Protein AF-A0A534BBX5-F1 (afdb_monomer_lite)

Structure (mmCIF, N/CA/C/O backbone):
data_AF-A0A534BBX5-F1
#
_entry.id   AF-A0A534BBX5-F1
#
loop_
_atom_site.group_PDB
_atom_site.id
_atom_site.type_symbol
_atom_site.label_atom_id
_atom_site.label_alt_id
_atom_site.label_comp_id
_atom_site.label_asym_id
_atom_site.label_entity_id
_ato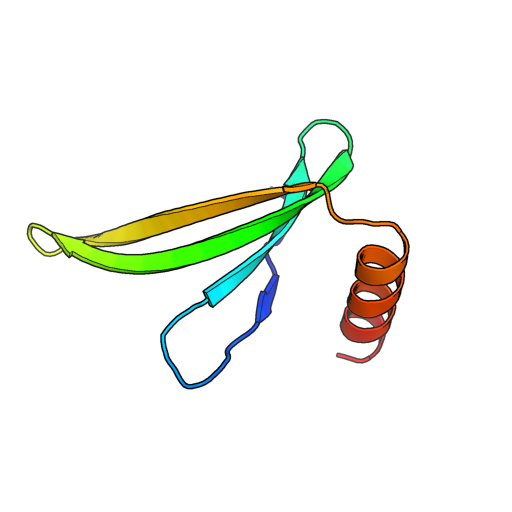m_site.label_seq_id
_atom_site.pdbx_PDB_ins_code
_atom_site.Cartn_x
_atom_site.Cartn_y
_atom_site.Cartn_z
_atom_site.occupancy
_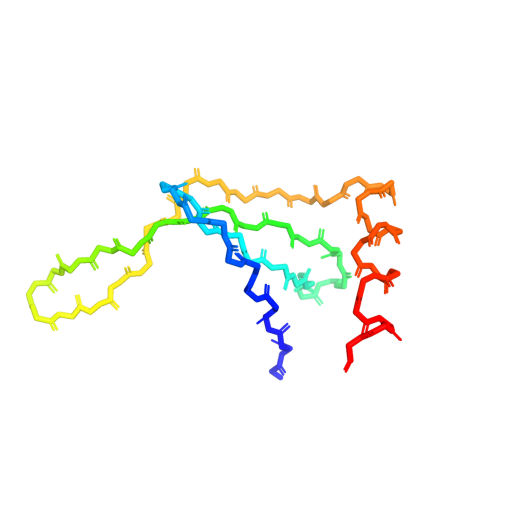atom_site.B_iso_or_equiv
_atom_site.auth_seq_id
_atom_site.auth_comp_id
_atom_site.auth_asym_id
_atom_site.auth_atom_id
_atom_site.pdbx_PDB_model_num
ATOM 1 N N . MET A 1 1 ? -9.878 -12.460 -11.984 1.00 38.47 1 MET A N 1
ATOM 2 C CA . MET A 1 1 ? -9.723 -11.997 -10.588 1.00 38.47 1 MET A CA 1
ATOM 3 C C . MET A 1 1 ? -8.222 -11.870 -10.349 1.00 38.47 1 MET A C 1
ATOM 5 O O . MET A 1 1 ? -7.559 -12.894 -10.328 1.00 38.47 1 MET A O 1
ATOM 9 N N . GLN A 1 2 ? -7.651 -10.661 -10.375 1.00 43.09 2 GLN A N 1
ATOM 10 C CA . GLN A 1 2 ? -6.193 -10.484 -10.252 1.00 43.09 2 GLN A CA 1
ATOM 11 C C . GLN A 1 2 ? -5.793 -10.482 -8.771 1.00 43.09 2 GLN A C 1
ATOM 13 O O . GLN A 1 2 ? -6.454 -9.842 -7.953 1.00 43.09 2 GLN A O 1
ATOM 18 N N . SER A 1 3 ? -4.758 -11.252 -8.440 1.00 46.47 3 SER A N 1
ATOM 19 C CA . SER A 1 3 ? -4.217 -11.432 -7.093 1.00 46.47 3 SER A CA 1
ATOM 20 C C . SER A 1 3 ? -3.698 -10.108 -6.522 1.00 46.47 3 SER A C 1
ATOM 22 O O . SER A 1 3 ? -3.025 -9.339 -7.205 1.00 46.47 3 SER A O 1
ATOM 24 N N . VAL A 1 4 ? -4.034 -9.832 -5.260 1.00 56.38 4 VAL A N 1
ATOM 25 C CA . VAL A 1 4 ? -3.531 -8.678 -4.504 1.00 56.38 4 VAL A CA 1
ATOM 26 C C . VAL A 1 4 ? -2.453 -9.182 -3.555 1.00 56.38 4 VAL A C 1
ATOM 28 O O . VAL A 1 4 ? -2.764 -9.924 -2.625 1.00 56.38 4 VAL A O 1
ATOM 31 N N . ASN A 1 5 ? -1.208 -8.756 -3.760 1.00 59.94 5 ASN A 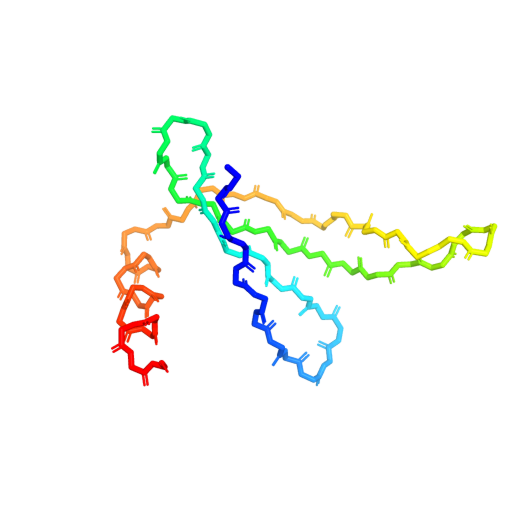N 1
ATOM 32 C CA . ASN A 1 5 ? -0.123 -9.057 -2.827 1.00 59.94 5 ASN A CA 1
ATOM 33 C C . ASN A 1 5 ? -0.159 -8.052 -1.666 1.00 59.94 5 ASN A C 1
ATOM 35 O O . ASN A 1 5 ? -0.117 -6.834 -1.873 1.00 59.94 5 ASN A O 1
ATOM 39 N N . LEU A 1 6 ? -0.300 -8.570 -0.442 1.00 57.38 6 LEU A N 1
ATOM 40 C CA . LEU A 1 6 ? -0.402 -7.796 0.795 1.00 57.38 6 LEU A CA 1
ATOM 41 C C . LEU A 1 6 ? 0.941 -7.818 1.529 1.00 57.38 6 LEU A C 1
ATOM 43 O O . LEU A 1 6 ? 1.242 -8.762 2.252 1.00 57.38 6 LEU A O 1
ATOM 47 N N . GLY A 1 7 ? 1.733 -6.756 1.382 1.00 55.78 7 GLY A N 1
ATOM 48 C CA . GLY A 1 7 ? 2.960 -6.590 2.165 1.00 55.78 7 GLY A CA 1
ATOM 49 C C . GLY A 1 7 ? 2.637 -6.214 3.616 1.00 55.78 7 GLY A C 1
ATOM 50 O O . GLY A 1 7 ? 1.926 -5.230 3.857 1.00 55.78 7 GLY A O 1
ATOM 51 N N . ASN A 1 8 ? 3.150 -6.975 4.587 1.00 49.50 8 ASN A N 1
ATOM 52 C CA . ASN A 1 8 ? 2.904 -6.752 6.0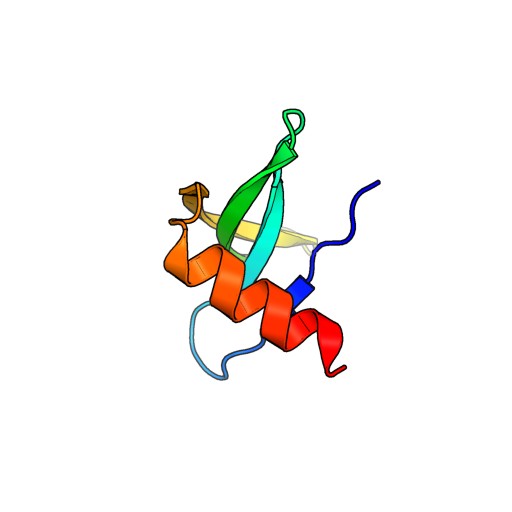13 1.00 49.50 8 ASN A CA 1
ATOM 53 C C . ASN A 1 8 ? 4.054 -5.943 6.636 1.00 49.50 8 ASN A C 1
ATOM 55 O O . ASN A 1 8 ? 5.164 -6.447 6.761 1.00 49.50 8 ASN A O 1
ATOM 59 N N . ASN A 1 9 ? 3.799 -4.691 7.029 1.00 46.75 9 ASN A N 1
ATOM 60 C CA . ASN A 1 9 ? 4.726 -3.902 7.845 1.00 46.75 9 ASN A CA 1
ATOM 61 C C . ASN A 1 9 ? 4.116 -3.758 9.244 1.00 46.75 9 ASN A C 1
ATOM 63 O O . ASN A 1 9 ? 2.983 -3.284 9.382 1.00 46.75 9 ASN A O 1
ATOM 67 N N . ALA A 1 10 ? 4.838 -4.214 10.268 1.00 46.97 10 ALA A N 1
ATOM 68 C CA . ALA A 1 10 ? 4.400 -4.242 11.661 1.00 46.97 10 ALA A CA 1
ATOM 69 C C . ALA A 1 10 ? 4.318 -2.816 12.240 1.00 46.97 10 ALA A C 1
ATOM 71 O O . ALA A 1 10 ? 5.235 -2.334 12.892 1.00 46.97 10 ALA A O 1
ATOM 72 N N . GLY A 1 11 ? 3.217 -2.120 11.949 1.00 51.47 11 GLY A N 1
ATOM 73 C CA . GLY A 1 11 ? 2.916 -0.786 12.469 1.00 51.47 11 GLY A CA 1
ATOM 74 C C . GLY A 1 11 ? 2.128 0.074 11.476 1.00 51.47 11 GLY A C 1
ATOM 75 O O . GLY A 1 11 ? 2.665 0.567 10.493 1.00 51.47 11 GLY A O 1
ATOM 76 N N . ALA A 1 12 ? 0.842 0.288 11.753 1.00 58.41 12 ALA A N 1
ATOM 77 C CA . ALA A 1 12 ? -0.004 1.380 11.243 1.00 58.41 12 ALA A CA 1
ATOM 78 C C . ALA A 1 12 ? -0.449 1.449 9.756 1.00 58.41 12 ALA A C 1
ATOM 80 O O . ALA A 1 12 ? -1.448 2.121 9.502 1.00 58.41 12 ALA A O 1
ATOM 81 N N . GLY A 1 13 ? 0.134 0.745 8.778 1.00 72.19 13 GLY A N 1
ATOM 82 C CA . GLY A 1 13 ? -0.344 0.848 7.382 1.00 72.19 13 GLY A CA 1
ATOM 83 C C . GLY A 1 13 ? -0.080 -0.380 6.515 1.00 72.19 13 GLY A C 1
ATOM 84 O O . GLY A 1 13 ? 1.063 -0.800 6.360 1.00 72.19 13 GLY A O 1
ATOM 85 N N . ARG A 1 14 ? -1.133 -0.942 5.907 1.00 86.25 14 ARG A N 1
ATOM 86 C CA . ARG A 1 14 ? -1.020 -2.038 4.930 1.00 86.25 14 ARG A CA 1
ATOM 87 C C . ARG A 1 14 ? -1.037 -1.499 3.514 1.00 86.25 14 ARG A C 1
ATOM 89 O O . ARG A 1 14 ? -1.713 -0.511 3.230 1.00 86.25 14 ARG A O 1
ATOM 96 N N . ARG A 1 15 ? -0.301 -2.168 2.629 1.00 87.50 15 ARG A N 1
ATOM 97 C CA . ARG A 1 15 ? -0.245 -1.849 1.203 1.00 87.50 15 ARG A CA 1
ATOM 98 C C . ARG A 1 15 ? -0.720 -3.050 0.401 1.00 87.50 15 ARG A C 1
ATOM 100 O O . ARG A 1 15 ? -0.273 -4.167 0.639 1.00 87.50 15 ARG A O 1
ATOM 107 N N . ALA A 1 16 ? -1.639 -2.792 -0.514 1.00 89.25 16 ALA A N 1
ATOM 108 C CA . ALA A 1 16 ? -2.075 -3.718 -1.542 1.00 89.25 16 ALA A CA 1
ATOM 109 C C . ALA A 1 16 ? -1.441 -3.302 -2.867 1.00 89.25 16 ALA A C 1
ATOM 111 O O . ALA A 1 16 ? -1.468 -2.122 -3.229 1.00 89.25 16 ALA A O 1
ATOM 112 N N . ILE A 1 17 ? -0.882 -4.279 -3.569 1.00 89.88 17 ILE A N 1
ATOM 113 C CA . ILE A 1 17 ? -0.253 -4.106 -4.875 1.00 89.88 17 ILE A CA 1
ATOM 114 C C . ILE A 1 17 ? -1.052 -4.903 -5.896 1.00 89.88 17 ILE A C 1
ATOM 116 O O . ILE A 1 17 ? -1.389 -6.062 -5.652 1.00 89.88 17 ILE A O 1
ATOM 120 N N . GLY A 1 18 ? -1.360 -4.274 -7.027 1.00 88.75 18 GLY A N 1
ATOM 121 C CA . GLY A 1 18 ? -2.070 -4.921 -8.122 1.00 88.75 18 GLY A CA 1
ATOM 122 C C . GLY A 1 18 ? -2.048 -4.092 -9.399 1.00 88.75 18 GLY A C 1
ATOM 123 O O . GLY A 1 18 ? -1.285 -3.131 -9.524 1.00 88.75 18 GLY A O 1
ATOM 124 N N . ARG A 1 19 ? -2.904 -4.459 -10.353 1.00 88.94 19 ARG A N 1
ATOM 125 C CA . ARG A 1 19 ? -3.095 -3.743 -11.618 1.00 88.94 19 ARG A CA 1
ATOM 126 C C . ARG A 1 19 ? -4.535 -3.234 -11.729 1.00 88.94 19 ARG A C 1
ATOM 128 O O . ARG A 1 19 ? -5.470 -3.853 -11.227 1.00 88.94 19 ARG A O 1
ATOM 135 N N . ALA A 1 20 ? -4.699 -2.078 -12.363 1.00 86.38 20 ALA A N 1
ATOM 136 C CA . ALA A 1 20 ? -5.986 -1.529 -12.773 1.00 86.38 20 ALA A CA 1
ATOM 137 C C . ALA A 1 20 ? -6.612 -2.395 -13.877 1.00 86.38 20 ALA A C 1
ATOM 139 O O . ALA A 1 20 ? -5.913 -3.186 -14.510 1.00 86.38 20 ALA A O 1
ATOM 140 N N . ALA A 1 21 ? -7.891 -2.169 -14.192 1.00 81.88 21 ALA A N 1
ATOM 141 C CA . ALA A 1 21 ? -8.553 -2.827 -15.325 1.00 81.88 21 ALA A CA 1
ATOM 142 C C . ALA A 1 21 ? -7.792 -2.632 -16.657 1.00 81.88 21 ALA A C 1
ATOM 144 O O . ALA A 1 21 ? -7.747 -3.531 -17.485 1.00 81.88 21 ALA A O 1
ATOM 145 N N . GLU A 1 22 ? -7.120 -1.489 -16.813 1.00 87.06 22 GLU A N 1
ATOM 146 C CA . GLU A 1 22 ? -6.283 -1.136 -17.969 1.00 87.06 22 GLU A CA 1
ATOM 147 C C . GLU A 1 22 ? -4.837 -1.675 -17.881 1.00 87.06 22 GLU A C 1
ATOM 149 O O . GLU A 1 22 ? -3.970 -1.276 -18.652 1.00 87.06 22 GLU A O 1
ATOM 154 N N . GLY A 1 23 ? -4.521 -2.521 -16.895 1.00 85.38 23 GLY A N 1
ATOM 155 C CA . GLY A 1 23 ? -3.189 -3.110 -16.706 1.00 85.38 23 GLY A CA 1
ATOM 156 C C . GLY A 1 23 ? -2.166 -2.223 -15.982 1.00 85.38 23 GLY A C 1
ATOM 157 O O . GLY A 1 23 ? -1.067 -2.686 -15.681 1.00 85.38 23 GLY A O 1
ATOM 158 N N . ARG A 1 24 ? -2.505 -0.971 -15.645 1.00 87.62 24 ARG A N 1
ATOM 159 C CA . ARG A 1 24 ? -1.603 -0.050 -14.926 1.00 87.62 24 ARG A CA 1
ATOM 160 C C . ARG A 1 24 ? -1.373 -0.496 -13.483 1.00 87.62 24 ARG A C 1
ATOM 162 O O . ARG A 1 24 ? -2.335 -0.718 -12.758 1.00 87.62 24 ARG A O 1
ATOM 169 N N . HIS A 1 25 ? -0.122 -0.563 -13.037 1.00 90.19 25 HIS A N 1
ATOM 170 C CA . HIS A 1 25 ? 0.205 -0.922 -11.655 1.00 90.19 25 HIS A CA 1
ATOM 171 C C . HIS A 1 25 ? -0.286 0.137 -10.660 1.00 90.19 25 HIS A C 1
ATOM 173 O O . HIS A 1 25 ? -0.027 1.330 -10.831 1.00 90.19 25 HIS A O 1
ATOM 179 N N . ILE A 1 26 ? -0.976 -0.304 -9.610 1.00 91.31 26 ILE A N 1
ATOM 180 C CA . ILE A 1 26 ? -1.525 0.538 -8.545 1.00 91.31 26 ILE A CA 1
ATOM 181 C C . ILE A 1 26 ? -0.995 0.054 -7.198 1.00 91.31 26 ILE A C 1
ATOM 183 O O . ILE A 1 26 ? -0.961 -1.147 -6.922 1.00 91.31 26 ILE A O 1
ATOM 187 N N . ILE A 1 27 ? -0.651 1.014 -6.339 1.00 91.00 27 ILE A N 1
ATOM 188 C CA . ILE A 1 27 ? -0.469 0.794 -4.907 1.00 91.00 27 ILE A CA 1
ATOM 189 C C . ILE A 1 27 ? -1.632 1.418 -4.134 1.00 91.00 27 ILE A C 1
ATOM 191 O O . ILE A 1 27 ? -1.996 2.577 -4.357 1.00 91.00 27 ILE A O 1
ATOM 195 N N . VAL A 1 28 ? -2.210 0.654 -3.209 1.00 90.50 28 VAL A N 1
ATOM 196 C CA . VAL A 1 28 ? -3.276 1.118 -2.313 1.00 90.50 28 VAL A CA 1
ATOM 197 C C . VAL A 1 28 ? -2.804 0.993 -0.873 1.00 90.50 28 VAL A C 1
ATOM 199 O O . VAL A 1 28 ? -2.549 -0.113 -0.400 1.00 90.50 28 VAL A O 1
ATOM 202 N N . ALA A 1 29 ? -2.712 2.113 -0.159 1.00 91.12 29 ALA A N 1
ATOM 203 C CA . ALA A 1 29 ? -2.476 2.115 1.279 1.00 91.12 29 ALA A CA 1
ATOM 204 C C . ALA A 1 29 ? -3.815 2.102 2.020 1.00 91.12 29 ALA A C 1
ATOM 206 O O . ALA A 1 29 ? -4.720 2.882 1.709 1.00 91.12 29 ALA A O 1
ATOM 207 N N . PHE A 1 30 ? -3.952 1.228 3.012 1.00 90.81 30 PHE A N 1
ATOM 208 C CA . PHE A 1 30 ? -5.190 1.077 3.760 1.00 90.81 30 PHE A CA 1
ATOM 209 C C . PHE A 1 30 ? -4.970 0.565 5.182 1.00 90.81 30 PHE A C 1
ATOM 211 O O . PHE A 1 30 ? -3.968 -0.070 5.517 1.00 90.81 30 PHE A O 1
ATOM 218 N N . THR A 1 31 ? -5.972 0.787 6.024 1.00 91.31 31 THR A N 1
ATOM 219 C CA . THR A 1 31 ? -6.085 0.173 7.349 1.00 91.31 31 THR A CA 1
ATOM 220 C C . THR A 1 31 ? -7.310 -0.732 7.407 1.00 91.31 31 THR A C 1
ATOM 222 O O . THR A 1 31 ? -8.144 -0.753 6.507 1.00 91.31 31 THR A O 1
ATOM 225 N N . LEU A 1 32 ? -7.378 -1.576 8.435 1.00 89.94 32 LEU A N 1
ATOM 226 C CA . LEU A 1 32 ? -8.558 -2.394 8.717 1.00 89.94 32 LEU A CA 1
ATOM 227 C C . LEU A 1 32 ? -9.285 -1.673 9.835 1.00 89.94 32 LEU A C 1
ATOM 229 O O . LEU A 1 32 ? -8.646 -1.212 10.778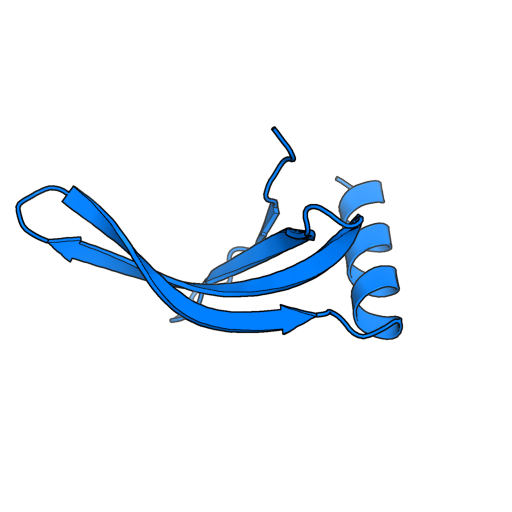 1.00 89.94 32 LEU A O 1
ATOM 233 N N . ARG A 1 33 ? -10.603 -1.603 9.731 1.00 88.31 33 ARG A N 1
ATOM 234 C CA . ARG A 1 33 ? -11.469 -1.129 10.802 1.00 88.31 33 ARG A CA 1
ATOM 235 C C . ARG A 1 33 ? -12.574 -2.143 11.025 1.00 88.31 33 ARG A C 1
ATOM 237 O O . ARG A 1 33 ? -13.061 -2.739 10.066 1.00 88.31 33 ARG A O 1
ATOM 244 N N . SER A 1 34 ? -12.992 -2.295 12.269 1.00 91.94 34 SER A N 1
ATOM 245 C CA . SER A 1 34 ? -14.182 -3.071 12.602 1.00 91.94 34 SER A CA 1
ATOM 246 C C . SER A 1 34 ? -15.378 -2.127 12.701 1.00 91.94 34 SER A C 1
ATOM 248 O O . SER A 1 34 ? -15.290 -1.092 13.359 1.00 91.94 34 SER A O 1
ATOM 250 N N . ARG A 1 35 ? -16.491 -2.448 12.038 1.00 92.12 35 ARG A N 1
ATOM 251 C CA . ARG A 1 35 ? -17.761 -1.714 12.162 1.00 92.12 35 ARG A CA 1
ATOM 252 C C . ARG A 1 35 ? -18.912 -2.711 12.123 1.00 92.12 35 ARG A C 1
ATOM 254 O O . ARG A 1 35 ? -18.991 -3.489 11.183 1.00 92.12 35 ARG A O 1
ATOM 261 N N . ALA A 1 36 ? -19.783 -2.678 13.134 1.00 90.44 36 ALA A N 1
ATOM 262 C CA . ALA A 1 36 ? -20.945 -3.570 13.243 1.00 90.44 36 ALA A CA 1
ATOM 263 C C . ALA A 1 36 ? -20.590 -5.066 13.070 1.00 90.44 36 ALA A C 1
ATOM 265 O O . ALA A 1 36 ? -21.208 -5.776 12.286 1.00 90.44 36 ALA A O 1
ATOM 266 N N . GLY A 1 37 ? -19.526 -5.527 13.738 1.00 92.69 37 GLY A N 1
ATOM 267 C CA . GLY A 1 37 ? -19.052 -6.916 13.639 1.00 92.69 37 GLY A CA 1
ATOM 268 C C . GLY A 1 37 ? -18.338 -7.273 12.328 1.00 92.69 37 GLY A C 1
ATOM 269 O O . GLY A 1 37 ? -17.788 -8.363 12.215 1.00 92.69 37 GLY A O 1
ATOM 270 N N . GLN A 1 38 ? -18.280 -6.363 11.353 1.00 93.00 38 GLN A N 1
ATOM 271 C CA . GLN A 1 38 ? -17.614 -6.596 10.075 1.00 93.00 38 GLN A CA 1
ATOM 272 C C . GLN A 1 38 ? -16.211 -5.999 10.061 1.00 93.00 38 GLN A C 1
ATOM 274 O O . GLN A 1 38 ? -15.983 -4.877 10.524 1.00 93.00 38 GLN A O 1
ATOM 279 N N . ARG A 1 39 ? -15.271 -6.736 9.469 1.00 90.69 39 ARG A N 1
ATOM 280 C CA . ARG A 1 39 ? -13.914 -6.263 9.198 1.00 90.69 39 ARG A CA 1
ATOM 281 C C . ARG A 1 39 ? -13.893 -5.589 7.828 1.00 90.69 39 ARG A C 1
ATOM 283 O O . ARG A 1 39 ? -14.023 -6.249 6.805 1.00 90.69 39 ARG A O 1
ATOM 290 N N . LEU A 1 40 ? -13.710 -4.275 7.817 1.00 90.31 40 LEU A N 1
ATOM 291 C CA . LEU A 1 40 ? -13.725 -3.446 6.616 1.00 90.31 40 LEU A CA 1
ATOM 292 C C . LEU A 1 40 ? -12.338 -2.883 6.316 1.00 90.31 40 LEU A C 1
ATOM 294 O O . LEU A 1 40 ? -11.548 -2.600 7.219 1.00 90.31 40 LEU A O 1
ATOM 298 N N . ILE A 1 41 ? -12.082 -2.635 5.037 1.00 91.19 41 ILE A N 1
ATOM 299 C CA . ILE A 1 41 ? -10.936 -1.852 4.581 1.00 91.19 41 ILE A CA 1
ATOM 300 C C . ILE A 1 41 ? -11.285 -0.362 4.689 1.00 91.19 41 ILE A C 1
ATOM 302 O O . ILE A 1 41 ? -12.355 0.078 4.267 1.00 91.19 41 ILE A O 1
ATOM 306 N N . ARG A 1 42 ? -10.377 0.428 5.266 1.00 89.94 42 ARG A N 1
ATOM 307 C CA . ARG A 1 42 ? -10.379 1.891 5.188 1.00 89.94 42 ARG A CA 1
ATOM 308 C C . ARG A 1 42 ? -9.263 2.315 4.230 1.00 89.94 42 ARG A C 1
ATOM 310 O O . ARG A 1 42 ? -8.099 2.259 4.631 1.00 89.94 42 ARG A O 1
ATOM 317 N N . PRO A 1 43 ? -9.592 2.738 3.000 1.00 90.81 43 PRO A N 1
ATOM 318 C CA . PRO A 1 43 ? -8.610 3.319 2.097 1.00 90.81 43 PRO A CA 1
ATOM 319 C C . PRO A 1 43 ? -7.996 4.577 2.720 1.00 90.81 43 PRO A C 1
ATOM 321 O O . PRO A 1 43 ? -8.707 5.377 3.332 1.00 90.81 43 PRO A O 1
ATOM 324 N N . ILE A 1 44 ? -6.681 4.727 2.583 1.00 92.81 44 ILE A N 1
ATOM 325 C CA . ILE A 1 44 ? -5.933 5.933 2.963 1.00 92.81 44 ILE A CA 1
ATOM 326 C C . ILE A 1 44 ? -5.474 6.653 1.697 1.00 92.81 44 ILE A C 1
ATOM 328 O O . ILE A 1 44 ? -5.675 7.855 1.570 1.00 92.81 44 ILE A O 1
ATOM 332 N N . SER A 1 45 ? -4.901 5.918 0.743 1.00 91.25 45 SER A N 1
ATOM 333 C CA . SER A 1 45 ? -4.502 6.458 -0.556 1.00 91.25 45 SER A CA 1
ATOM 334 C C . SER A 1 45 ? -4.500 5.376 -1.632 1.00 91.25 45 SER A C 1
ATOM 336 O O . SER A 1 45 ? -4.349 4.188 -1.340 1.00 91.25 45 SER A O 1
ATOM 338 N N . ALA A 1 46 ? -4.661 5.800 -2.884 1.00 90.88 46 ALA A N 1
ATOM 339 C CA . ALA A 1 46 ? -4.492 4.965 -4.064 1.00 90.88 46 ALA A CA 1
ATOM 340 C C . ALA A 1 46 ? -3.793 5.789 -5.147 1.00 90.88 46 ALA A C 1
ATOM 342 O O . ALA A 1 46 ? -4.208 6.913 -5.429 1.00 90.88 46 ALA A O 1
ATOM 343 N N . ARG A 1 47 ? -2.727 5.245 -5.737 1.00 91.81 47 ARG A N 1
ATOM 344 C CA . ARG A 1 47 ? -2.039 5.886 -6.862 1.00 91.81 47 ARG A CA 1
ATOM 345 C C . ARG A 1 47 ? -1.433 4.868 -7.810 1.00 91.81 47 ARG A C 1
ATOM 347 O O . ARG A 1 47 ? -1.125 3.744 -7.411 1.00 91.81 47 ARG A O 1
ATOM 354 N N . PHE A 1 48 ? -1.204 5.297 -9.046 1.00 94.12 48 PHE A N 1
ATOM 355 C CA . PHE A 1 48 ? -0.373 4.544 -9.974 1.00 94.12 48 PHE A CA 1
ATOM 356 C C . PHE A 1 48 ? 1.075 4.501 -9.480 1.00 94.12 48 PHE A C 1
ATOM 358 O O . PHE A 1 48 ? 1.582 5.460 -8.886 1.00 94.12 48 PHE A O 1
ATOM 365 N N . MET A 1 49 ? 1.719 3.362 -9.703 1.00 91.31 49 MET A N 1
ATOM 366 C CA . MET A 1 49 ? 3.123 3.177 -9.365 1.00 91.31 49 MET A CA 1
ATOM 367 C C . MET A 1 49 ? 4.024 3.888 -10.370 1.00 91.31 49 MET A C 1
ATOM 369 O O . MET A 1 49 ? 3.738 3.930 -11.567 1.00 91.31 49 MET A O 1
ATOM 373 N N . HIS A 1 50 ? 5.148 4.404 -9.884 1.00 90.94 50 HIS A N 1
ATOM 374 C CA . HIS A 1 50 ? 6.232 4.868 -10.741 1.00 90.94 50 HIS A CA 1
ATOM 375 C C . HIS A 1 50 ? 7.070 3.683 -11.238 1.00 90.94 50 HIS A C 1
ATOM 377 O O . HIS A 1 50 ? 7.136 2.641 -10.589 1.00 90.94 50 HIS A O 1
ATOM 383 N N . ALA A 1 51 ? 7.776 3.857 -12.358 1.00 88.50 51 ALA A N 1
ATOM 384 C CA . ALA A 1 51 ? 8.551 2.789 -13.002 1.00 88.50 51 ALA A CA 1
ATOM 385 C C . ALA A 1 51 ? 9.543 2.077 -12.057 1.00 88.50 51 ALA A C 1
ATOM 387 O O . ALA A 1 51 ? 9.649 0.855 -12.081 1.00 88.50 51 ALA A O 1
ATOM 388 N N . LYS A 1 52 ? 10.221 2.825 -11.173 1.00 89.81 52 LYS A N 1
ATOM 389 C CA . LYS A 1 52 ? 11.152 2.255 -10.180 1.00 89.81 52 LYS A CA 1
ATOM 390 C C . LYS A 1 52 ? 10.455 1.350 -9.159 1.00 89.81 52 LYS A C 1
ATOM 392 O O . LYS A 1 52 ? 11.037 0.370 -8.713 1.00 89.81 52 LYS A O 1
ATOM 397 N N . GLU A 1 53 ? 9.221 1.682 -8.786 1.00 85.06 53 GLU A N 1
ATOM 398 C CA . GLU A 1 53 ? 8.438 0.903 -7.822 1.00 85.06 53 GLU A CA 1
ATOM 399 C C . GLU A 1 53 ? 7.940 -0.394 -8.454 1.00 85.06 53 GLU A C 1
ATOM 401 O O . GLU A 1 53 ? 8.000 -1.437 -7.815 1.00 85.06 53 GLU A O 1
ATOM 406 N N . ILE A 1 54 ? 7.519 -0.335 -9.722 1.00 86.75 54 ILE A N 1
ATOM 407 C CA . ILE A 1 54 ? 7.135 -1.518 -10.501 1.00 86.75 54 ILE A CA 1
ATOM 408 C C . ILE A 1 54 ? 8.307 -2.499 -10.551 1.00 86.75 54 ILE A C 1
ATOM 410 O O . ILE A 1 54 ? 8.156 -3.634 -10.113 1.00 86.75 54 ILE A O 1
ATOM 414 N N . ALA A 1 55 ? 9.488 -2.034 -10.972 1.00 85.69 55 ALA A N 1
ATOM 415 C CA . ALA A 1 55 ? 10.681 -2.875 -11.056 1.00 85.69 55 ALA A CA 1
ATOM 416 C C . ALA A 1 55 ? 11.058 -3.505 -9.702 1.00 85.69 55 ALA A C 1
ATOM 418 O O . ALA A 1 55 ? 11.417 -4.676 -9.634 1.00 85.69 55 ALA A O 1
ATOM 419 N N . HIS A 1 56 ? 10.947 -2.740 -8.612 1.00 83.38 56 HIS A N 1
ATOM 420 C CA . HIS A 1 56 ? 11.237 -3.234 -7.268 1.00 83.38 56 HIS A CA 1
ATOM 421 C C . HIS A 1 56 ? 10.277 -4.345 -6.824 1.00 83.38 56 HIS A C 1
ATOM 423 O O . HIS A 1 56 ? 10.722 -5.352 -6.278 1.00 83.38 56 HIS A O 1
ATOM 429 N N . TYR A 1 57 ? 8.972 -4.176 -7.053 1.00 79.56 57 TYR A N 1
ATOM 430 C CA . TYR A 1 57 ? 7.976 -5.163 -6.631 1.00 79.56 57 TYR A CA 1
ATOM 431 C C . TYR A 1 57 ? 7.893 -6.371 -7.565 1.00 79.56 57 TYR A C 1
ATOM 433 O O . TYR A 1 57 ? 7.646 -7.473 -7.086 1.00 79.56 57 TYR A O 1
ATOM 441 N N . GLU A 1 58 ? 8.140 -6.208 -8.866 1.00 80.44 58 GLU A N 1
ATOM 442 C CA . GLU A 1 58 ? 8.268 -7.345 -9.787 1.00 80.44 58 GLU A CA 1
ATOM 443 C C . GLU A 1 58 ? 9.450 -8.239 -9.388 1.00 80.44 58 GLU A C 1
ATOM 445 O O . GLU A 1 58 ? 9.284 -9.451 -9.292 1.00 80.44 58 GLU A O 1
ATOM 450 N N . ALA A 1 59 ? 10.595 -7.649 -9.023 1.00 77.00 59 ALA A N 1
ATOM 451 C CA . ALA A 1 59 ? 11.750 -8.401 -8.528 1.00 77.00 59 ALA A CA 1
ATOM 452 C C . ALA A 1 59 ? 11.496 -9.122 -7.188 1.00 77.00 59 ALA A C 1
ATOM 454 O O . ALA A 1 59 ? 12.126 -10.141 -6.914 1.00 77.00 59 ALA A O 1
ATOM 455 N N . GLN A 1 60 ? 10.588 -8.609 -6.34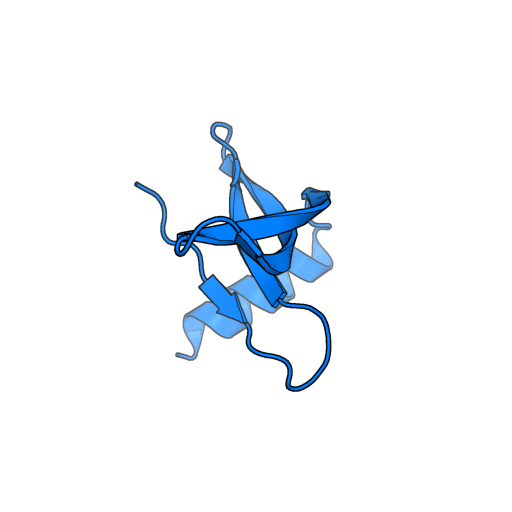9 1.00 72.88 60 GLN A N 1
ATOM 456 C CA . GLN A 1 60 ? 10.185 -9.277 -5.105 1.00 72.88 60 GLN A CA 1
ATOM 457 C C . GLN A 1 60 ? 9.248 -10.457 -5.361 1.00 72.88 60 GLN A C 1
ATOM 459 O O . GLN A 1 60 ? 9.447 -11.511 -4.778 1.00 72.88 60 GLN A O 1
ATOM 464 N N . ILE A 1 61 ? 8.271 -10.304 -6.262 1.00 66.12 61 ILE A N 1
ATOM 465 C CA . ILE A 1 61 ? 7.317 -11.374 -6.609 1.00 66.12 61 ILE A CA 1
ATOM 466 C C . ILE A 1 61 ? 8.021 -12.572 -7.263 1.00 66.12 61 ILE A C 1
ATOM 468 O O . ILE A 1 61 ? 7.530 -13.688 -7.175 1.00 66.12 61 ILE A O 1
ATOM 472 N N . GLN A 1 62 ? 9.155 -12.357 -7.931 1.00 60.06 62 GLN A N 1
ATOM 473 C CA . GLN A 1 62 ? 9.902 -13.419 -8.611 1.00 60.06 62 GLN A CA 1
ATOM 474 C C . GLN A 1 62 ? 10.784 -14.271 -7.687 1.00 60.06 62 GLN A C 1
ATOM 476 O O . GLN A 1 62 ? 11.310 -15.283 -8.142 1.00 60.06 62 GLN A O 1
ATOM 481 N N . ASN A 1 63 ? 10.961 -13.859 -6.429 1.00 47.38 63 ASN A N 1
ATOM 482 C CA . ASN A 1 63 ? 11.830 -14.523 -5.453 1.00 47.38 63 ASN A CA 1
ATOM 483 C C . ASN A 1 63 ? 11.070 -15.181 -4.282 1.00 47.38 63 ASN A C 1
ATOM 485 O O . ASN A 1 63 ? 11.729 -15.709 -3.387 1.00 47.38 63 ASN A O 1
ATOM 489 N N . ASP A 1 64 ? 9.732 -15.168 -4.302 1.00 43.59 64 ASP A N 1
ATOM 490 C CA . ASP A 1 64 ? 8.836 -15.892 -3.378 1.00 43.59 64 ASP A CA 1
ATOM 491 C C . ASP A 1 64 ? 8.152 -17.068 -4.101 1.00 43.59 64 ASP A C 1
ATOM 493 O O . ASP A 1 64 ? 7.927 -18.117 -3.452 1.00 43.59 64 ASP A O 1
#

Radius of gyration: 13.06 Å; chains: 1; bounding box: 33×22×32 Å

pLDDT: mean 79.04, std 16.73, range [38.47, 94.12]

Sequence (64 aa):
MQSVNLGNNAGAGRRAIGRAAEGRHIIVAFTLRSRAGQRLIRPISARFMHAKEIAHYEAQIQND

Foldseek 3Di:
DWDWDWDDDPDDWIWTWDADPVRFIKIWIWDWDDDPNDTDTGTPDMDTDDPVVVVVVVVVVVVD

Secondary structure (DSSP, 8-state):
----EEE--SSS-EEEEEE-TTS-EEEEEEEEEEETTEEEEEEEEEEEPPHHHHHHHHHHHTT-